Protein AF-A0A5P2AU16-F1 (afdb_monomer_lite)

Radius of gyration: 22.77 Å; chains: 1; bounding box: 50×37×66 Å

pLDDT: mean 91.31, std 8.25, range [40.41, 97.44]

Organism: Streptomyces venezuelae (NCBI:txid54571)

Foldseek 3Di:
DDDQQFWWQFVVVVRDIFGFHDADVPPPRQFTWTAHPVGDDIDTDHNVCPRIDGDDFDFPDKAFDPPWDWDADPVQQKIWTKMWTAGPVRDIDIDIDIGHPVRVVVVVVVVVVVVVVVCVVPVVPD

Sequence (126 aa):
MPRLGDLAADTAHSGRVGVVVTLPGEDSATTYHLRLPDGGPTWSAPADGSTLLPVPAQITHTTLLPSGGAVYDPRTHQGSVPVVFHFTDGSISEGALVLTSMELERLYAQIGRLLVSHEKATGDLE

Secondary structur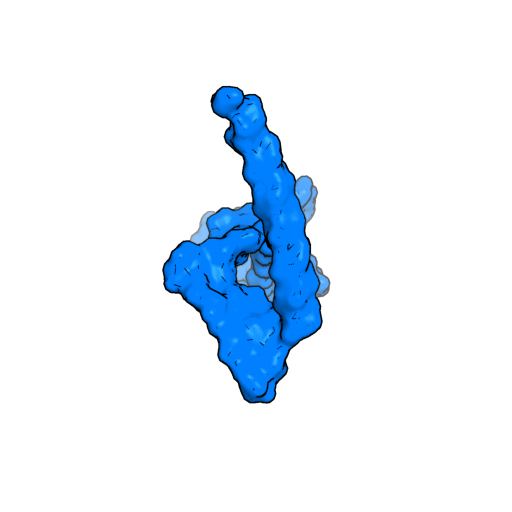e (DSSP, 8-state):
---TT-EEEEGGGTTEEEEEEE-TTSTT--SEEEE-TTS---EEE-TT-TTEEEPPPPEEEEEE-TTPPPEEETTTTEEEEEEEEEETTS-EEEEEEEEEHHHHHHHHHHHHHHHHHHHHHHHTT-

Structure (mmCIF, N/CA/C/O backbone):
data_AF-A0A5P2AU16-F1
#
_entry.id   AF-A0A5P2AU16-F1
#
loop_
_atom_site.group_PDB
_atom_site.id
_atom_site.type_symbol
_atom_site.label_atom_id
_atom_site.label_alt_id
_atom_site.label_comp_id
_atom_site.label_asym_id
_atom_site.label_entity_id
_atom_site.label_seq_id
_atom_site.pdbx_PDB_ins_code
_atom_site.Cartn_x
_atom_site.Cartn_y
_atom_site.Cartn_z
_atom_site.occupancy
_atom_site.B_iso_or_equiv
_atom_site.auth_seq_id
_atom_site.auth_comp_id
_atom_site.auth_asym_id
_atom_site.auth_atom_id
_atom_site.pdbx_PDB_model_num
ATOM 1 N N . MET A 1 1 ? 2.977 0.707 -20.101 1.00 78.12 1 MET A N 1
ATOM 2 C CA . MET A 1 1 ? 4.351 0.653 -20.638 1.00 78.12 1 MET A CA 1
ATOM 3 C C . MET A 1 1 ? 5.281 1.150 -19.544 1.00 78.12 1 MET A C 1
ATOM 5 O O . MET A 1 1 ? 4.970 2.210 -19.001 1.00 78.12 1 MET A O 1
ATOM 9 N N . PRO A 1 2 ? 6.319 0.382 -19.169 1.00 86.44 2 PRO A N 1
ATOM 10 C 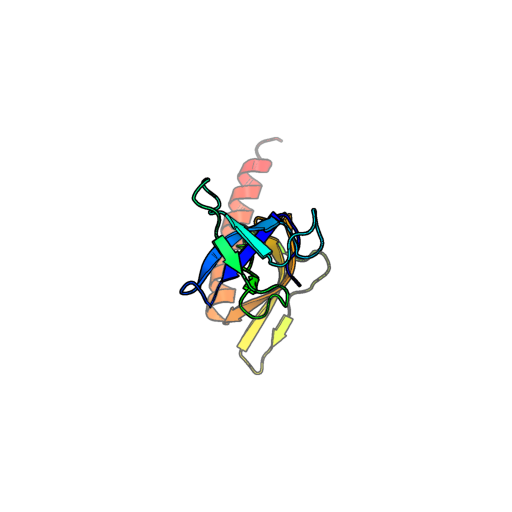CA . PRO A 1 2 ? 7.301 0.786 -18.161 1.00 86.44 2 PRO A CA 1
ATOM 11 C C . PRO A 1 2 ? 8.003 2.094 -18.539 1.00 86.44 2 PRO A C 1
ATOM 13 O O . PRO A 1 2 ? 8.220 2.360 -19.726 1.00 86.44 2 PRO A O 1
ATOM 16 N N . ARG A 1 3 ? 8.339 2.902 -17.536 1.00 91.12 3 ARG A N 1
ATOM 17 C CA . ARG A 1 3 ? 9.031 4.190 -17.655 1.00 91.12 3 ARG A CA 1
ATOM 18 C C . ARG A 1 3 ? 10.472 4.069 -17.172 1.00 91.12 3 ARG A C 1
ATOM 20 O O . ARG A 1 3 ? 10.830 3.129 -16.469 1.00 91.12 3 ARG A O 1
ATOM 27 N N . LEU A 1 4 ? 11.302 5.037 -17.552 1.00 91.56 4 LEU A N 1
ATOM 28 C CA . LEU A 1 4 ? 12.671 5.131 -17.059 1.00 91.56 4 LEU A CA 1
ATOM 29 C C . LEU A 1 4 ? 12.661 5.271 -15.528 1.00 91.56 4 LEU A C 1
ATOM 31 O O . LEU A 1 4 ? 11.950 6.118 -14.992 1.00 91.56 4 LEU A O 1
ATOM 35 N N . GLY A 1 5 ? 13.443 4.441 -14.840 1.00 88.94 5 GLY A N 1
ATOM 36 C CA . GLY A 1 5 ? 13.498 4.369 -13.379 1.00 88.94 5 GLY A CA 1
ATOM 37 C C . GLY A 1 5 ? 12.500 3.399 -12.737 1.00 88.94 5 GLY A C 1
ATOM 38 O O . GLY A 1 5 ? 12.663 3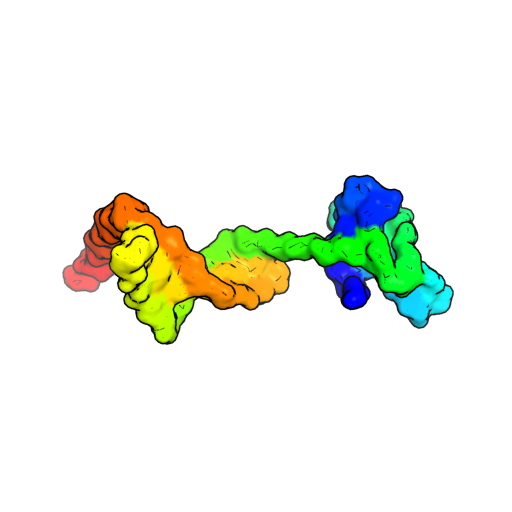.087 -11.559 1.00 88.94 5 GLY A O 1
ATOM 39 N N . ASP A 1 6 ? 11.519 2.874 -13.480 1.00 90.06 6 ASP A N 1
ATOM 40 C CA . ASP A 1 6 ? 10.565 1.904 -12.935 1.00 90.06 6 ASP A CA 1
ATOM 41 C C . ASP A 1 6 ? 11.258 0.578 -12.597 1.00 90.06 6 ASP A C 1
ATOM 43 O O . ASP A 1 6 ? 12.132 0.105 -13.330 1.00 90.06 6 ASP A O 1
ATOM 47 N N . LEU A 1 7 ? 10.807 -0.071 -11.522 1.00 91.69 7 LEU A N 1
ATOM 48 C CA . LEU A 1 7 ? 11.104 -1.479 -11.276 1.00 91.69 7 LEU A CA 1
ATOM 49 C C . LEU A 1 7 ? 10.176 -2.359 -12.116 1.00 91.69 7 LEU A C 1
ATOM 51 O O . LEU A 1 7 ? 8.949 -2.266 -12.024 1.00 91.69 7 LEU A O 1
ATOM 55 N N . ALA A 1 8 ? 10.771 -3.263 -12.887 1.00 93.88 8 ALA A N 1
ATOM 56 C CA . ALA A 1 8 ? 10.052 -4.238 -13.688 1.00 93.88 8 ALA A CA 1
ATOM 57 C C . ALA A 1 8 ? 10.592 -5.652 -13.451 1.00 93.88 8 ALA A C 1
ATOM 59 O O . ALA A 1 8 ? 11.803 -5.872 -13.382 1.00 93.88 8 ALA A O 1
ATOM 60 N N . ALA A 1 9 ? 9.677 -6.611 -13.334 1.00 93.75 9 ALA A N 1
ATOM 61 C CA . ALA A 1 9 ? 9.977 -8.032 -13.357 1.00 93.75 9 ALA A CA 1
ATOM 62 C C . ALA A 1 9 ? 9.925 -8.522 -14.805 1.00 93.75 9 ALA A C 1
ATOM 64 O O . ALA A 1 9 ? 8.903 -8.381 -15.475 1.00 93.75 9 ALA A O 1
ATOM 65 N N . ASP A 1 10 ? 11.016 -9.105 -15.288 1.00 94.75 10 ASP A N 1
ATOM 66 C CA . ASP A 1 10 ? 11.112 -9.605 -16.653 1.00 94.75 10 ASP A CA 1
ATOM 67 C C . ASP A 1 10 ? 10.846 -11.112 -16.705 1.00 94.75 10 ASP A C 1
ATOM 69 O O . ASP A 1 10 ? 11.657 -11.941 -16.280 1.00 94.75 10 ASP A O 1
ATOM 73 N N . THR A 1 11 ? 9.686 -11.475 -17.243 1.00 95.00 11 THR A N 1
ATOM 74 C CA . THR A 1 11 ? 9.234 -12.867 -17.369 1.00 95.00 11 THR A CA 1
ATOM 75 C C . THR A 1 11 ? 10.092 -13.692 -18.327 1.00 95.00 11 THR A C 1
ATOM 77 O O . THR A 1 11 ? 10.223 -14.897 -18.116 1.00 95.00 11 THR A O 1
ATOM 80 N N . ALA A 1 12 ? 10.753 -13.069 -19.311 1.00 94.00 12 ALA A N 1
ATOM 81 C CA . ALA A 1 12 ? 11.705 -13.761 -20.184 1.00 94.00 12 ALA A CA 1
ATOM 82 C C . ALA A 1 12 ? 13.014 -14.120 -19.460 1.00 94.00 12 ALA A C 1
ATOM 84 O O . ALA A 1 12 ? 13.738 -15.012 -19.895 1.00 94.00 12 ALA A O 1
ATOM 85 N N . HIS A 1 13 ? 13.287 -13.471 -18.325 1.00 92.19 13 HIS A N 1
ATOM 86 C CA . HIS A 1 13 ? 14.449 -13.712 -17.474 1.00 92.19 13 HIS A CA 1
ATOM 87 C C . HIS A 1 13 ? 14.034 -14.288 -16.112 1.00 92.19 13 HIS A C 1
ATOM 89 O O . HIS A 1 13 ? 14.521 -13.857 -15.068 1.00 92.19 13 HIS A O 1
ATOM 95 N N . SER A 1 14 ? 13.120 -15.265 -16.109 1.00 90.69 14 SER A N 1
ATOM 96 C CA . SER A 1 14 ? 12.667 -15.984 -14.902 1.00 90.69 14 SER A CA 1
ATOM 97 C C . SER A 1 14 ? 12.081 -15.078 -13.808 1.00 90.69 14 SER A C 1
ATOM 99 O O . SER A 1 14 ? 12.219 -15.363 -12.620 1.00 90.69 14 SER A O 1
ATOM 101 N N . GLY A 1 15 ? 11.449 -13.967 -14.197 1.00 89.94 15 GLY A N 1
ATOM 102 C CA . GLY A 1 15 ? 10.880 -12.993 -13.263 1.00 89.94 15 GLY A CA 1
ATOM 103 C C . GLY A 1 15 ? 11.926 -12.115 -12.575 1.00 89.94 15 GLY A C 1
ATOM 104 O O . GLY A 1 15 ? 11.628 -11.494 -11.556 1.00 89.94 15 GLY A O 1
ATOM 105 N N . ARG A 1 16 ? 13.156 -12.060 -13.102 1.00 93.06 16 ARG A N 1
ATOM 106 C CA . ARG A 1 16 ? 14.222 -11.206 -12.571 1.00 93.06 16 ARG A CA 1
ATOM 107 C C . ARG A 1 16 ? 13.774 -9.747 -12.548 1.00 93.06 16 ARG A C 1
ATOM 109 O O . ARG A 1 16 ? 13.297 -9.224 -13.552 1.00 93.06 16 ARG A O 1
ATOM 116 N N . VAL A 1 17 ? 13.981 -9.091 -11.409 1.00 93.00 17 VAL A N 1
ATOM 117 C CA . VAL A 1 17 ? 13.624 -7.684 -11.208 1.00 93.00 17 VAL A CA 1
ATOM 118 C C . VAL A 1 17 ? 14.804 -6.778 -11.536 1.00 93.00 17 VAL A C 1
ATOM 120 O O . VAL A 1 17 ? 15.920 -7.006 -11.064 1.00 93.00 17 VAL A O 1
ATOM 123 N N . GLY A 1 18 ? 14.547 -5.735 -12.320 1.00 93.50 18 GLY A N 1
ATOM 124 C CA . GLY A 1 18 ? 15.503 -4.674 -12.613 1.00 93.50 18 GLY A CA 1
ATOM 125 C C . GLY A 1 18 ? 14.848 -3.307 -12.709 1.00 93.50 18 GLY A C 1
ATOM 126 O O . GLY A 1 18 ? 13.644 -3.192 -12.916 1.00 93.50 18 GLY A O 1
ATOM 127 N N . VAL A 1 19 ? 15.670 -2.275 -12.573 1.00 93.94 19 VAL A N 1
ATOM 128 C CA . VAL A 1 19 ? 15.318 -0.888 -12.868 1.00 93.94 19 VAL A CA 1
ATOM 129 C C . VAL A 1 19 ? 15.449 -0.674 -14.370 1.00 93.94 19 VAL A C 1
ATOM 131 O O . VAL A 1 19 ? 16.481 -1.023 -14.949 1.00 93.94 19 VAL A O 1
ATOM 134 N N . VAL A 1 20 ? 14.436 -0.090 -15.001 1.00 93.81 20 VAL A N 1
ATOM 135 C CA . VAL A 1 20 ? 14.491 0.329 -16.405 1.00 93.81 20 VAL A CA 1
ATOM 136 C C . VAL A 1 20 ? 15.448 1.514 -16.530 1.00 93.81 20 VAL A C 1
ATOM 138 O O . VAL A 1 20 ? 15.221 2.567 -15.942 1.00 93.81 20 VAL A O 1
ATOM 141 N N . VAL A 1 21 ? 16.523 1.348 -17.295 1.00 94.50 21 VAL A N 1
ATOM 142 C CA . VAL A 1 21 ? 17.586 2.355 -17.477 1.00 94.50 21 VAL A CA 1
ATOM 143 C C . VAL A 1 21 ? 17.679 2.895 -18.905 1.00 94.50 21 VAL A C 1
ATOM 145 O O . VAL A 1 21 ? 18.417 3.847 -19.141 1.00 94.50 21 VAL A O 1
ATOM 148 N N . THR A 1 22 ? 16.949 2.310 -19.858 1.00 95.00 22 THR A N 1
ATOM 149 C CA . THR A 1 22 ? 16.824 2.828 -21.232 1.00 95.00 22 THR A CA 1
ATOM 150 C C . THR A 1 22 ? 15.491 2.385 -21.824 1.00 95.00 22 THR A C 1
ATOM 152 O O . THR A 1 22 ? 15.100 1.223 -21.650 1.00 95.00 22 THR A O 1
ATOM 155 N N . LEU A 1 23 ? 14.808 3.294 -22.521 1.00 94.69 23 LEU A N 1
ATOM 156 C CA . LEU A 1 23 ? 13.559 3.022 -23.232 1.00 94.69 23 LEU A CA 1
ATOM 157 C C . LEU A 1 23 ? 13.811 2.759 -24.729 1.00 94.69 23 LEU A C 1
ATOM 159 O O . LEU A 1 23 ? 14.710 3.359 -25.316 1.00 94.69 23 LEU A O 1
ATOM 163 N N . PRO A 1 24 ? 12.993 1.927 -25.397 1.00 92.62 24 PRO A N 1
ATOM 164 C CA . PRO A 1 24 ? 12.995 1.858 -26.853 1.00 92.62 24 PRO A CA 1
ATOM 165 C C . PRO A 1 24 ? 12.687 3.229 -27.469 1.00 92.62 24 PRO A C 1
ATOM 167 O O . PRO A 1 24 ? 11.741 3.901 -27.060 1.00 92.62 24 PRO A O 1
ATOM 170 N N . GLY A 1 25 ? 13.463 3.629 -28.473 1.00 87.88 25 GLY A N 1
ATOM 171 C CA . GLY A 1 25 ? 13.375 4.938 -29.125 1.00 87.88 25 GLY A CA 1
ATOM 172 C C . GLY A 1 25 ? 14.255 6.023 -28.495 1.00 87.88 25 GLY A C 1
ATOM 173 O O . GLY A 1 25 ? 14.454 7.061 -29.123 1.00 87.88 25 GLY A O 1
ATOM 174 N N . GLU A 1 26 ? 14.827 5.785 -27.313 1.00 85.50 26 GLU A N 1
ATOM 175 C CA . GLU A 1 26 ? 15.812 6.666 -26.675 1.00 85.50 26 GLU A CA 1
ATOM 176 C C . GLU A 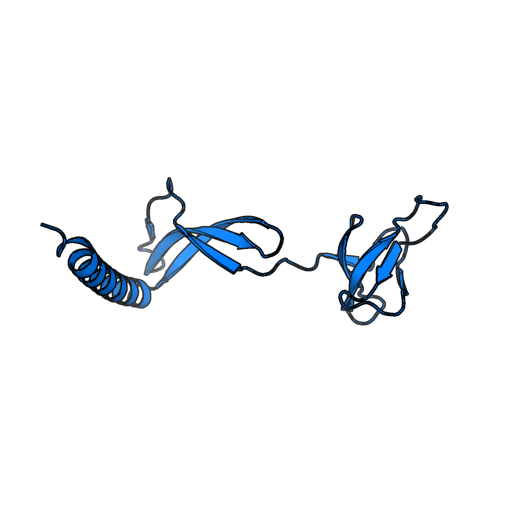1 26 ? 17.220 6.317 -27.171 1.00 85.50 26 GLU A C 1
ATOM 178 O O . GLU A 1 26 ? 17.571 5.144 -27.233 1.00 85.50 26 GLU A O 1
ATOM 183 N N . ASP A 1 27 ? 18.017 7.304 -27.592 1.00 82.25 27 ASP A N 1
ATOM 184 C CA . ASP A 1 27 ? 19.381 7.102 -28.118 1.00 82.25 27 ASP A CA 1
ATOM 185 C C . ASP A 1 27 ? 19.508 6.016 -29.210 1.00 82.25 27 ASP A C 1
ATOM 187 O O . ASP A 1 27 ? 20.530 5.346 -29.348 1.00 82.25 27 ASP A O 1
ATOM 191 N N . SER A 1 28 ? 18.470 5.848 -30.038 1.00 84.31 28 SER A N 1
ATOM 192 C CA . SER A 1 28 ? 18.362 4.774 -31.048 1.00 84.31 28 SER A CA 1
ATOM 193 C C . SER A 1 28 ? 18.280 3.348 -30.478 1.00 84.31 28 SER A C 1
ATOM 195 O O . SER A 1 28 ? 18.418 2.378 -31.229 1.00 84.31 28 SER A O 1
ATOM 197 N N . ALA A 1 29 ? 18.027 3.190 -29.177 1.00 86.38 29 ALA A N 1
ATOM 198 C CA . ALA A 1 29 ? 17.766 1.897 -28.564 1.00 86.38 29 ALA A CA 1
ATOM 199 C C . ALA A 1 29 ? 16.513 1.262 -29.178 1.00 86.38 29 ALA A C 1
ATOM 201 O O . ALA A 1 29 ? 15.477 1.901 -29.362 1.00 86.38 29 ALA A O 1
ATOM 202 N N . THR A 1 30 ? 16.600 -0.026 -29.490 1.00 92.12 30 THR A N 1
ATOM 203 C CA . THR A 1 30 ? 15.498 -0.797 -30.090 1.00 92.12 30 THR A CA 1
ATOM 204 C C . THR A 1 30 ? 14.807 -1.708 -29.078 1.00 92.12 30 THR A C 1
ATOM 206 O O . THR A 1 30 ? 13.891 -2.440 -29.439 1.00 92.12 30 THR A O 1
ATOM 209 N N . THR A 1 31 ? 15.236 -1.670 -27.816 1.00 93.81 31 THR A N 1
ATOM 210 C CA . THR A 1 31 ? 14.790 -2.537 -26.721 1.00 93.81 31 THR A CA 1
ATOM 211 C C . THR A 1 31 ? 14.812 -1.782 -25.398 1.00 93.81 31 THR A C 1
ATOM 213 O O . THR A 1 31 ? 15.516 -0.782 -25.258 1.00 93.81 31 THR A O 1
ATOM 216 N N . TYR A 1 32 ? 14.069 -2.278 -24.410 1.00 95.19 32 TYR A N 1
ATOM 217 C CA . TYR A 1 32 ? 14.235 -1.831 -23.031 1.00 95.19 32 TYR A CA 1
ATOM 218 C C . TYR A 1 32 ? 15.553 -2.366 -22.487 1.00 95.19 32 TYR A C 1
ATOM 220 O O . TYR A 1 32 ? 15.886 -3.525 -22.736 1.00 95.19 32 TYR A O 1
ATOM 228 N N . HIS A 1 33 ? 16.260 -1.567 -21.695 1.00 95.06 33 HIS A N 1
ATOM 229 C CA . HIS A 1 33 ? 17.407 -2.040 -20.924 1.00 95.06 33 HIS A CA 1
ATOM 230 C C . HIS A 1 33 ? 17.107 -1.962 -19.432 1.00 95.06 33 HIS A C 1
ATOM 232 O O . HIS A 1 33 ? 16.624 -0.942 -18.940 1.00 95.06 33 HIS A O 1
ATOM 238 N N . LEU A 1 34 ? 17.410 -3.042 -18.717 1.00 95.25 34 LEU A N 1
ATOM 239 C CA . LEU A 1 34 ? 17.199 -3.176 -17.283 1.00 95.25 34 LEU A CA 1
ATOM 240 C C . LEU A 1 34 ? 18.521 -3.436 -16.572 1.00 95.25 34 LEU A C 1
ATOM 242 O O . LEU A 1 34 ? 19.405 -4.109 -17.102 1.00 95.25 34 LEU A O 1
ATOM 246 N N . ARG A 1 35 ? 18.643 -2.935 -15.345 1.00 95.81 35 ARG A N 1
ATOM 247 C CA . ARG A 1 35 ? 19.797 -3.161 -14.470 1.00 95.81 35 ARG A CA 1
ATOM 248 C C . ARG A 1 35 ? 19.334 -3.608 -13.092 1.00 95.81 35 ARG A C 1
ATOM 250 O O . ARG A 1 35 ? 18.277 -3.191 -12.632 1.00 95.81 35 ARG A O 1
ATOM 257 N N . LEU A 1 36 ? 20.128 -4.435 -12.414 1.00 91.88 36 LEU A N 1
ATOM 258 C CA . LEU A 1 36 ? 19.841 -4.766 -11.019 1.00 91.88 36 LEU A CA 1
ATOM 259 C C . LEU A 1 36 ? 19.855 -3.496 -10.138 1.00 91.88 36 LEU A C 1
ATOM 261 O O . LEU A 1 36 ? 20.687 -2.615 -10.384 1.00 91.88 36 LEU A O 1
ATOM 265 N N . PRO A 1 37 ? 18.980 -3.394 -9.118 1.00 84.50 37 PRO A N 1
ATOM 266 C CA . PRO A 1 37 ? 18.898 -2.209 -8.257 1.00 84.50 37 PRO A CA 1
ATOM 267 C C . PRO A 1 37 ? 20.186 -1.890 -7.480 1.00 84.50 37 PRO A C 1
ATOM 269 O O . PRO A 1 37 ? 20.447 -0.731 -7.178 1.00 84.50 37 PRO A O 1
ATOM 272 N N . ASP A 1 38 ? 20.998 -2.902 -7.175 1.00 85.19 38 ASP A N 1
ATOM 273 C CA . ASP A 1 38 ? 22.279 -2.798 -6.463 1.00 85.19 38 ASP A CA 1
ATOM 274 C C . ASP A 1 38 ? 23.469 -2.436 -7.372 1.00 85.19 38 ASP A C 1
ATOM 276 O O . ASP A 1 38 ? 24.592 -2.270 -6.897 1.00 85.19 38 ASP A O 1
ATOM 280 N N . GLY A 1 39 ? 23.226 -2.267 -8.675 1.00 76.62 39 GLY A N 1
ATOM 281 C CA . GLY A 1 39 ? 24.271 -2.112 -9.677 1.00 76.62 39 GLY A CA 1
ATOM 282 C C . GLY A 1 39 ? 24.784 -3.475 -10.141 1.00 76.62 39 GLY A C 1
ATOM 283 O O . GLY A 1 39 ? 25.330 -4.268 -9.386 1.00 76.62 39 GLY A O 1
ATOM 284 N N . GLY A 1 40 ? 24.622 -3.764 -11.430 1.00 84.31 40 GLY A N 1
ATOM 285 C CA . GLY A 1 40 ? 24.985 -5.059 -11.994 1.00 84.31 40 GLY A CA 1
ATOM 286 C C . GLY A 1 40 ? 24.940 -5.064 -13.519 1.00 84.31 40 GLY A C 1
ATOM 287 O O . GLY A 1 40 ? 24.768 -4.005 -14.135 1.00 84.31 40 GLY A O 1
ATOM 288 N N . PRO A 1 41 ? 25.092 -6.243 -14.152 1.00 87.94 41 PRO A N 1
ATOM 289 C CA . PRO A 1 41 ? 25.030 -6.351 -15.599 1.00 87.94 41 PRO A CA 1
ATOM 290 C C . PRO A 1 41 ? 23.656 -5.903 -16.098 1.00 87.94 41 PRO A C 1
ATOM 292 O O . PRO A 1 41 ? 22.620 -6.274 -15.542 1.00 87.94 41 PRO A O 1
ATOM 295 N N . THR A 1 42 ? 23.679 -5.098 -17.154 1.00 93.12 42 THR A N 1
ATOM 296 C CA . THR A 1 42 ? 22.468 -4.660 -17.850 1.00 93.12 42 THR A CA 1
ATOM 297 C C . THR A 1 42 ? 21.986 -5.802 -18.750 1.00 93.12 42 THR A C 1
ATOM 299 O O . THR A 1 42 ? 22.810 -6.467 -19.379 1.00 93.12 42 THR A O 1
ATOM 302 N N . TRP A 1 43 ? 20.677 -6.035 -18.829 1.00 95.31 43 TRP A N 1
ATOM 303 C CA . TRP A 1 43 ? 20.067 -6.947 -19.805 1.00 95.31 43 TRP A CA 1
ATOM 304 C C . TRP A 1 43 ? 18.977 -6.233 -20.600 1.00 95.31 43 TRP A C 1
ATOM 306 O O . TRP A 1 43 ? 18.606 -5.108 -20.269 1.00 95.31 43 TRP A O 1
ATOM 316 N N . SER A 1 44 ? 18.507 -6.871 -21.670 1.00 95.31 44 SER A N 1
ATOM 317 C CA . SER A 1 44 ? 17.537 -6.270 -22.589 1.00 95.31 44 SER A CA 1
ATOM 318 C C . SER A 1 44 ? 16.210 -7.020 -22.558 1.00 95.31 44 SER A C 1
ATOM 320 O O . SER A 1 44 ? 16.204 -8.245 -22.434 1.00 95.31 44 SER A O 1
ATOM 322 N N . ALA A 1 45 ? 15.112 -6.287 -22.722 1.00 95.44 45 ALA A N 1
ATOM 323 C CA . ALA A 1 45 ? 13.763 -6.821 -22.886 1.00 95.44 45 ALA A CA 1
ATOM 324 C C . ALA A 1 45 ? 13.111 -6.267 -24.172 1.00 95.44 45 ALA A C 1
ATOM 326 O O . ALA A 1 45 ? 13.483 -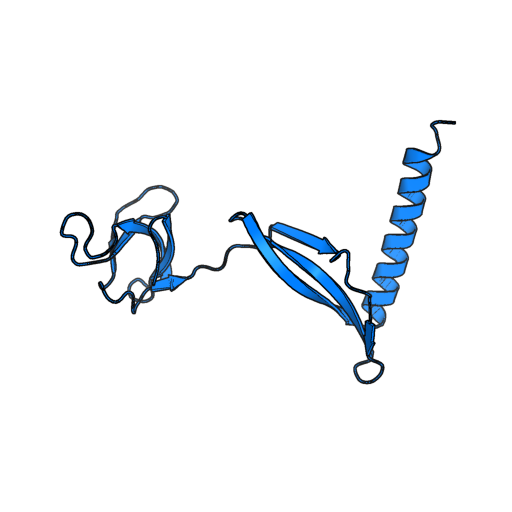5.177 -24.625 1.00 95.44 45 ALA A O 1
ATOM 327 N N . PRO A 1 46 ? 12.159 -6.994 -24.789 1.00 94.69 46 PRO A N 1
ATOM 328 C CA . PRO A 1 46 ? 11.531 -6.595 -26.049 1.00 94.69 46 PRO A CA 1
ATOM 329 C C . PRO A 1 46 ? 10.936 -5.184 -26.017 1.00 94.69 46 PRO A C 1
ATOM 331 O O . PRO A 1 46 ? 10.379 -4.765 -25.007 1.00 94.69 46 PRO A O 1
ATOM 334 N N . ALA A 1 47 ? 11.015 -4.462 -27.139 1.00 93.25 47 ALA A N 1
ATOM 335 C CA . ALA A 1 47 ? 10.552 -3.074 -27.251 1.00 93.25 47 ALA A CA 1
ATOM 336 C C . ALA A 1 47 ? 9.054 -2.863 -27.003 1.00 93.25 47 ALA A C 1
ATOM 338 O O . ALA A 1 47 ? 8.635 -1.765 -26.652 1.00 93.25 47 ALA A O 1
ATOM 339 N N . ASP A 1 48 ? 8.244 -3.901 -27.184 1.00 90.88 48 ASP A N 1
ATOM 340 C CA . ASP A 1 48 ? 6.815 -3.860 -26.878 1.00 90.88 48 ASP A CA 1
ATOM 341 C C . ASP A 1 48 ? 6.521 -3.998 -25.372 1.00 90.88 48 ASP A C 1
ATOM 343 O O . ASP A 1 48 ? 5.367 -3.882 -24.957 1.00 90.88 48 ASP A O 1
ATOM 347 N N . GLY A 1 49 ? 7.549 -4.236 -24.546 1.00 90.25 49 GLY A N 1
ATOM 348 C CA . GLY A 1 49 ? 7.431 -4.412 -23.101 1.00 90.25 49 GLY A CA 1
ATOM 349 C C . GLY A 1 49 ? 6.629 -5.651 -22.700 1.00 90.25 49 GLY A C 1
ATOM 350 O O . GLY A 1 49 ? 6.247 -5.762 -21.538 1.00 90.25 49 GLY A O 1
ATOM 351 N N . SER A 1 50 ? 6.363 -6.575 -23.629 1.00 93.81 50 SER A N 1
ATOM 352 C CA . SER A 1 50 ? 5.463 -7.722 -23.428 1.00 93.81 50 SER A CA 1
ATOM 353 C C . SER A 1 50 ? 5.900 -8.671 -22.313 1.00 93.81 50 SER A C 1
ATOM 355 O O . SER A 1 50 ? 5.067 -9.367 -21.733 1.00 93.81 50 SER A O 1
ATOM 357 N N . THR A 1 51 ? 7.191 -8.685 -21.984 1.00 94.38 51 THR A N 1
ATOM 358 C CA . THR A 1 51 ? 7.754 -9.535 -20.931 1.00 94.38 51 THR A CA 1
ATOM 359 C C . THR A 1 51 ? 7.882 -8.817 -19.589 1.00 94.38 51 THR A C 1
ATOM 361 O O . THR A 1 51 ? 8.157 -9.477 -18.584 1.00 94.38 51 THR A O 1
ATOM 364 N N . LEU A 1 52 ? 7.672 -7.496 -19.551 1.00 94.56 52 LEU A N 1
ATOM 365 C CA . LEU A 1 52 ? 7.887 -6.654 -18.380 1.00 94.56 52 LEU A CA 1
ATOM 366 C C . LEU A 1 52 ? 6.596 -6.468 -17.584 1.00 94.56 52 LEU A C 1
ATOM 368 O O . LEU A 1 52 ? 5.623 -5.882 -18.058 1.00 94.56 52 LEU A O 1
ATOM 372 N N . LEU A 1 53 ? 6.621 -6.919 -16.335 1.00 93.31 53 LEU A N 1
ATOM 373 C CA . LEU A 1 53 ? 5.544 -6.729 -15.374 1.00 93.31 53 LEU A CA 1
ATOM 374 C C . LEU A 1 53 ? 5.933 -5.655 -14.353 1.00 93.31 53 LEU A C 1
ATOM 376 O O . LEU A 1 53 ? 7.083 -5.637 -13.909 1.00 93.31 53 LEU A O 1
ATOM 380 N N . PRO A 1 54 ? 5.005 -4.771 -13.949 1.00 89.75 54 PRO A N 1
ATOM 381 C CA . PRO A 1 54 ? 5.280 -3.803 -12.896 1.00 89.75 54 PRO A CA 1
ATOM 382 C C . PRO A 1 54 ? 5.576 -4.533 -11.585 1.00 89.75 54 PRO A C 1
ATOM 384 O O . PRO A 1 54 ? 4.879 -5.483 -11.224 1.00 89.75 54 PRO A O 1
ATOM 387 N N . VAL A 1 55 ? 6.595 -4.074 -10.860 1.00 88.62 55 VAL A N 1
ATOM 388 C CA . VAL A 1 55 ? 6.833 -4.523 -9.486 1.00 88.62 55 VAL A CA 1
ATOM 389 C C . VAL A 1 55 ? 6.001 -3.643 -8.557 1.00 88.62 55 VAL A C 1
ATOM 391 O O . VAL A 1 55 ? 6.238 -2.435 -8.521 1.00 88.62 55 VAL A O 1
ATOM 394 N N . PRO A 1 56 ? 5.026 -4.196 -7.813 1.00 81.81 56 PRO A N 1
ATOM 395 C CA . PRO A 1 56 ? 4.247 -3.404 -6.875 1.00 81.81 56 PRO A CA 1
ATOM 396 C C . PRO A 1 56 ? 5.164 -2.816 -5.804 1.00 81.81 56 PRO A C 1
ATOM 398 O O . PRO A 1 56 ? 5.955 -3.543 -5.194 1.00 81.81 56 PRO A O 1
ATOM 401 N N . ALA A 1 57 ? 5.045 -1.513 -5.559 1.00 86.06 57 ALA A N 1
ATOM 402 C CA . ALA A 1 57 ? 5.701 -0.890 -4.422 1.00 86.06 57 ALA A CA 1
ATOM 403 C C . ALA A 1 57 ? 5.220 -1.550 -3.118 1.00 86.06 57 ALA A C 1
ATOM 405 O O . ALA A 1 57 ? 4.086 -2.028 -3.019 1.00 86.06 57 ALA A O 1
ATOM 406 N N . GLN A 1 58 ? 6.089 -1.602 -2.110 1.00 89.00 58 GLN A N 1
ATOM 407 C CA . GLN A 1 58 ? 5.728 -2.193 -0.824 1.00 89.00 58 GLN A CA 1
ATOM 408 C C . GLN A 1 58 ? 5.000 -1.170 0.042 1.00 89.00 58 GLN A C 1
ATOM 410 O O . GLN A 1 58 ? 5.354 0.009 0.049 1.00 89.00 58 GLN A O 1
ATOM 415 N N . ILE A 1 59 ? 4.002 -1.625 0.800 1.00 94.00 59 ILE A N 1
ATOM 416 C CA . ILE A 1 59 ? 3.345 -0.791 1.810 1.00 94.00 59 ILE A CA 1
ATOM 417 C C . ILE A 1 59 ? 4.346 -0.543 2.942 1.00 94.00 59 ILE A C 1
ATOM 419 O O . ILE A 1 59 ? 4.887 -1.483 3.519 1.00 94.00 59 ILE A O 1
ATOM 423 N N . THR A 1 60 ? 4.573 0.725 3.267 1.00 95.94 60 THR A N 1
ATOM 424 C CA . THR A 1 60 ? 5.412 1.159 4.392 1.00 95.94 60 THR A CA 1
ATOM 425 C C . THR A 1 60 ? 4.601 1.271 5.674 1.00 95.94 60 THR A C 1
ATOM 427 O O . THR A 1 60 ? 5.011 0.779 6.720 1.00 95.94 60 THR A O 1
ATOM 430 N N . HIS A 1 61 ? 3.439 1.919 5.596 1.00 95.56 61 HIS A N 1
ATOM 431 C CA . HIS A 1 61 ? 2.535 2.116 6.717 1.00 95.56 61 HIS A CA 1
ATOM 432 C C . HIS A 1 61 ? 1.119 2.420 6.225 1.00 95.56 61 HIS A C 1
ATOM 434 O O . HIS A 1 61 ? 0.870 2.628 5.036 1.00 95.56 61 HIS A O 1
ATOM 440 N N . THR A 1 62 ? 0.174 2.396 7.159 1.00 96.56 62 THR A N 1
ATOM 441 C CA . THR A 1 62 ? -1.248 2.630 6.903 1.00 96.56 62 THR A CA 1
ATOM 442 C C . THR A 1 62 ? -1.768 3.669 7.885 1.00 96.56 62 THR A C 1
ATOM 444 O O . THR A 1 62 ? -1.455 3.606 9.074 1.00 96.56 62 THR A O 1
ATOM 447 N N . THR A 1 63 ? -2.569 4.613 7.402 1.00 95.81 63 THR A N 1
ATOM 448 C CA . THR A 1 63 ? -3.232 5.633 8.227 1.00 95.81 63 THR A CA 1
ATOM 449 C C . THR A 1 63 ? -4.743 5.566 8.048 1.00 95.81 63 THR A C 1
ATOM 451 O O . THR A 1 63 ? -5.226 5.063 7.037 1.00 95.81 63 THR A O 1
ATOM 454 N N . LEU A 1 64 ? -5.511 6.083 9.008 1.00 94.44 64 LEU A N 1
ATOM 455 C CA . LEU A 1 64 ? -6.964 6.211 8.851 1.00 94.44 64 LEU A CA 1
ATOM 456 C C . LEU A 1 64 ? -7.294 7.249 7.774 1.00 94.44 64 LEU A C 1
ATOM 458 O O . LEU A 1 64 ? -6.625 8.280 7.686 1.00 94.44 64 LEU A O 1
ATOM 462 N N . LEU A 1 65 ? -8.327 6.988 6.970 1.00 93.62 65 LEU A N 1
ATOM 463 C CA . LEU A 1 65 ? -8.832 7.967 6.010 1.00 93.62 65 LEU A CA 1
ATOM 464 C C . LEU A 1 65 ? -9.663 9.029 6.765 1.00 93.62 65 LEU A C 1
ATOM 466 O O . LEU A 1 65 ? -10.683 8.671 7.355 1.00 93.62 65 LEU A O 1
ATOM 470 N N . PRO A 1 66 ? -9.288 10.325 6.748 1.00 82.00 66 PRO A N 1
ATOM 471 C CA . PRO A 1 66 ? -9.886 11.340 7.629 1.00 82.00 66 PRO A CA 1
ATOM 472 C C . PRO A 1 66 ? -11.395 11.562 7.455 1.00 82.00 66 PRO A C 1
ATOM 474 O O . PRO A 1 66 ? -12.075 11.966 8.393 1.00 82.00 66 PRO A O 1
ATOM 477 N N . SER A 1 67 ? -11.920 11.321 6.255 1.00 78.94 67 SER A N 1
ATOM 478 C CA . SER A 1 67 ? -13.327 11.524 5.891 1.00 78.94 67 SER A CA 1
ATOM 479 C C . SER A 1 67 ? -14.148 10.228 5.863 1.00 78.94 67 SER A C 1
ATOM 481 O O . SER A 1 67 ? -15.351 10.272 5.601 1.00 78.94 67 SER A O 1
ATOM 483 N N . GLY A 1 68 ? -13.525 9.074 6.121 1.00 77.12 68 GLY A N 1
ATOM 484 C CA . GLY A 1 68 ? -14.168 7.766 6.050 1.00 77.12 68 GLY A CA 1
ATOM 485 C C . GLY A 1 68 ? -14.678 7.291 7.409 1.00 77.12 68 GLY A C 1
ATOM 486 O O . GLY A 1 68 ? -13.894 7.035 8.318 1.00 77.12 68 GLY A O 1
ATOM 487 N N . GLY A 1 69 ? -15.994 7.129 7.547 1.00 88.94 69 GLY A N 1
ATOM 488 C CA . GLY A 1 69 ? -16.592 6.517 8.735 1.00 88.94 69 GLY A CA 1
ATOM 489 C C . GLY A 1 69 ? -16.410 4.996 8.758 1.00 88.94 69 GLY A C 1
ATOM 490 O O . GLY A 1 69 ? -16.454 4.345 7.714 1.00 88.94 69 GLY A O 1
ATOM 491 N N . ALA A 1 70 ? -16.247 4.423 9.953 1.00 92.69 70 ALA A N 1
ATOM 492 C CA . ALA A 1 70 ? -16.305 2.976 10.131 1.00 92.69 70 ALA A CA 1
ATOM 493 C C . ALA A 1 70 ? -17.733 2.462 9.887 1.00 92.69 70 ALA A C 1
ATOM 495 O O . ALA A 1 70 ? -18.707 3.075 10.327 1.00 92.69 70 ALA A O 1
ATOM 496 N N . VAL A 1 71 ? -17.856 1.322 9.212 1.00 94.88 71 VAL A N 1
ATOM 497 C CA . VAL A 1 71 ? -19.140 0.674 8.911 1.00 94.88 71 VAL A CA 1
ATOM 498 C C . VAL A 1 71 ? -19.114 -0.751 9.442 1.00 94.88 71 VAL A C 1
ATOM 500 O O . VAL A 1 71 ? -18.091 -1.422 9.358 1.00 94.88 71 VAL A O 1
ATOM 503 N N . TYR A 1 72 ? -20.237 -1.225 9.972 1.00 95.69 72 TYR A N 1
ATOM 504 C CA . TYR A 1 72 ? -20.415 -2.625 10.347 1.00 95.69 72 TYR A CA 1
ATOM 505 C C . TYR A 1 72 ? -21.444 -3.274 9.424 1.00 95.69 72 TYR A C 1
ATOM 507 O O . TYR A 1 72 ? -22.576 -2.796 9.332 1.00 95.69 72 TYR A O 1
ATOM 515 N N . ASP A 1 73 ? -21.055 -4.353 8.747 1.00 95.06 73 ASP A N 1
ATOM 516 C CA . ASP A 1 73 ? -21.966 -5.169 7.954 1.00 95.06 73 ASP A CA 1
ATOM 517 C C . ASP A 1 73 ? -22.479 -6.348 8.802 1.00 95.06 73 ASP A C 1
ATOM 519 O O . ASP A 1 73 ? -21.729 -7.288 9.092 1.00 95.06 73 ASP A O 1
ATOM 523 N N . PRO A 1 74 ? -23.766 -6.347 9.197 1.00 93.88 74 PRO A N 1
ATOM 524 C CA . PRO A 1 74 ? -24.337 -7.426 9.991 1.00 93.88 74 PRO A CA 1
ATOM 525 C C . PRO A 1 74 ? -24.494 -8.736 9.210 1.00 93.88 74 PRO A C 1
ATOM 527 O O . PRO A 1 74 ? -24.691 -9.771 9.837 1.00 93.88 74 PRO A O 1
ATOM 530 N N . ARG A 1 75 ? -24.430 -8.726 7.870 1.00 95.75 75 ARG A N 1
ATOM 531 C CA . ARG A 1 75 ? -24.570 -9.946 7.056 1.00 95.75 75 ARG A CA 1
ATOM 532 C C . ARG A 1 75 ? -23.302 -10.788 7.068 1.00 95.75 75 ARG A C 1
ATOM 534 O O . ARG A 1 75 ? -23.383 -12.012 7.041 1.00 95.75 75 ARG A O 1
ATOM 541 N N . THR A 1 76 ? -22.147 -10.132 7.090 1.00 94.38 76 THR A N 1
ATOM 542 C CA . THR A 1 76 ? -20.828 -10.779 7.123 1.00 94.38 76 THR A CA 1
ATOM 543 C C . THR A 1 76 ? -20.215 -10.778 8.521 1.00 94.38 76 THR A C 1
ATOM 545 O O . THR A 1 76 ? -19.192 -11.425 8.728 1.00 94.38 76 THR A O 1
ATOM 548 N N . HIS A 1 77 ? -20.847 -10.093 9.484 1.00 95.25 77 HIS A N 1
ATOM 549 C CA . HIS A 1 77 ? -20.337 -9.880 10.840 1.00 95.25 77 HIS A CA 1
ATOM 550 C C . HIS A 1 77 ? -18.942 -9.234 10.847 1.00 95.25 77 HIS A C 1
ATOM 552 O O . HIS A 1 77 ? -18.059 -9.610 11.623 1.00 95.25 77 HIS A O 1
ATOM 558 N N . GLN A 1 78 ? -18.736 -8.260 9.959 1.00 97.25 78 GLN A N 1
ATOM 559 C CA . GLN A 1 78 ? -17.453 -7.584 9.787 1.00 97.25 78 GLN A CA 1
ATOM 560 C C . GLN A 1 78 ? -17.586 -6.071 9.938 1.00 97.25 78 GLN A C 1
ATOM 562 O O . GLN A 1 78 ? -18.539 -5.455 9.464 1.00 97.25 78 GLN A O 1
ATOM 567 N N . GLY A 1 79 ? -16.597 -5.473 10.597 1.00 96.31 79 GLY A N 1
ATOM 568 C CA . GLY A 1 79 ? -16.359 -4.037 10.581 1.00 96.31 79 GLY A CA 1
ATOM 569 C C . GLY A 1 79 ? -15.401 -3.667 9.452 1.00 96.31 79 GLY A C 1
ATOM 570 O O . GLY A 1 79 ? -14.491 -4.424 9.132 1.00 96.31 79 GLY A O 1
ATOM 571 N N . SER A 1 80 ? -15.583 -2.493 8.864 1.00 95.75 80 SER A N 1
ATOM 572 C CA . SER A 1 80 ? -14.701 -1.926 7.850 1.00 95.75 80 SER A CA 1
ATOM 573 C C . SER A 1 80 ? -14.342 -0.503 8.243 1.00 95.75 80 SER A C 1
ATOM 575 O O . SER A 1 80 ? -15.232 0.321 8.463 1.00 95.75 80 SER A O 1
ATOM 577 N N . VAL A 1 81 ? -13.046 -0.209 8.309 1.00 95.44 81 VAL A N 1
ATOM 578 C CA . VAL A 1 81 ? -12.522 1.135 8.570 1.00 95.44 81 VAL A CA 1
ATOM 579 C C . VAL A 1 81 ? -11.760 1.610 7.333 1.00 95.44 81 VAL A C 1
ATOM 581 O O . VAL A 1 81 ? -10.811 0.936 6.930 1.00 95.44 81 VAL A O 1
ATOM 584 N N . PRO A 1 82 ? -12.144 2.737 6.713 1.00 96.81 82 PRO A N 1
ATOM 585 C CA . PRO A 1 82 ? -11.407 3.290 5.582 1.00 96.81 82 PRO A CA 1
ATOM 586 C C . PRO A 1 82 ? -9.977 3.700 5.967 1.00 96.81 82 PRO A C 1
ATOM 588 O O . PRO A 1 82 ? -9.754 4.348 6.994 1.00 96.81 82 PRO A O 1
ATOM 591 N N . VAL A 1 83 ? -9.004 3.329 5.136 1.00 96.81 83 VAL A N 1
ATOM 592 C CA . VAL A 1 83 ? -7.573 3.567 5.366 1.00 96.81 83 VAL A CA 1
ATOM 593 C C . VAL A 1 83 ? -6.863 4.064 4.109 1.00 96.81 83 VAL A C 1
ATOM 595 O O . VAL A 1 83 ? -7.344 3.883 2.993 1.00 96.81 83 VAL A O 1
ATOM 598 N N . VAL A 1 84 ? -5.688 4.658 4.305 1.00 97.31 84 VAL A N 1
ATOM 599 C CA . VAL A 1 84 ? -4.736 5.039 3.258 1.00 97.31 84 VAL A CA 1
ATOM 600 C C . VAL A 1 84 ? -3.465 4.215 3.432 1.00 97.31 84 VAL A C 1
ATOM 602 O O . VAL A 1 84 ? -2.845 4.243 4.497 1.00 97.31 84 VAL A O 1
ATOM 605 N N . PHE A 1 85 ? -3.076 3.493 2.386 1.00 96.31 85 PHE A N 1
ATOM 606 C CA . PHE A 1 85 ? -1.803 2.789 2.287 1.00 96.31 85 PHE A CA 1
ATOM 607 C C . PHE A 1 85 ? -0.747 3.719 1.705 1.00 96.31 85 PHE A C 1
ATOM 609 O O . PHE A 1 85 ? -0.976 4.325 0.659 1.00 96.31 85 PHE A O 1
ATOM 616 N N . HIS A 1 86 ? 0.408 3.798 2.359 1.00 95.50 86 HIS A N 1
ATOM 617 C CA . HIS A 1 86 ? 1.556 4.578 1.901 1.00 95.50 86 HIS A CA 1
ATOM 618 C C . HIS A 1 86 ? 2.638 3.636 1.405 1.00 95.50 86 HIS A C 1
ATOM 620 O O . HIS A 1 86 ? 3.046 2.728 2.134 1.00 95.50 86 HIS A O 1
ATOM 626 N N . PHE A 1 87 ? 3.128 3.852 0.194 1.00 94.50 87 PHE A N 1
ATOM 627 C CA . PHE A 1 87 ? 4.071 2.952 -0.457 1.00 94.50 87 PHE A CA 1
ATOM 628 C C . PHE A 1 87 ? 5.505 3.486 -0.428 1.00 94.50 87 PHE A C 1
ATOM 630 O O . PHE A 1 87 ? 5.749 4.673 -0.221 1.00 94.50 87 PHE A O 1
ATOM 637 N N . THR A 1 88 ? 6.478 2.598 -0.629 1.00 88.88 88 THR A N 1
ATOM 638 C CA . THR A 1 88 ? 7.912 2.939 -0.630 1.00 88.88 88 THR A CA 1
ATOM 639 C C . THR A 1 88 ? 8.308 3.945 -1.710 1.00 88.88 88 THR A C 1
ATOM 641 O O . THR A 1 88 ? 9.329 4.609 -1.573 1.00 88.88 88 THR A O 1
ATOM 644 N N . ASP A 1 89 ? 7.524 4.055 -2.780 1.00 84.38 89 ASP A N 1
ATOM 645 C CA . ASP A 1 89 ? 7.722 5.012 -3.874 1.00 84.38 89 ASP A CA 1
ATOM 646 C C . ASP A 1 89 ? 7.049 6.376 -3.618 1.00 84.38 89 ASP A C 1
ATOM 648 O O . ASP A 1 89 ? 7.075 7.255 -4.478 1.00 84.38 89 ASP A O 1
ATOM 652 N N . GLY A 1 90 ? 6.442 6.562 -2.440 1.00 88.56 90 GLY A N 1
ATOM 653 C CA . GLY A 1 90 ? 5.713 7.773 -2.065 1.00 88.56 90 GLY A CA 1
ATOM 654 C C . GLY A 1 90 ? 4.292 7.851 -2.627 1.00 88.56 90 GLY A C 1
ATOM 655 O O . GLY A 1 90 ? 3.587 8.818 -2.336 1.00 88.56 90 GLY A O 1
ATOM 656 N N . SER A 1 91 ? 3.848 6.858 -3.404 1.00 88.94 91 SER A N 1
ATOM 657 C CA . SER A 1 91 ? 2.452 6.770 -3.823 1.00 88.94 91 SER A CA 1
ATOM 658 C C . SER A 1 91 ? 1.542 6.411 -2.645 1.00 88.94 91 SER A C 1
ATOM 660 O O . SER A 1 91 ? 1.978 5.877 -1.618 1.00 88.94 91 SER A O 1
ATOM 662 N N . ILE A 1 92 ? 0.255 6.723 -2.800 1.00 94.75 92 ILE A N 1
ATOM 663 C CA . ILE A 1 92 ? -0.786 6.393 -1.829 1.00 94.75 92 ILE A CA 1
ATOM 664 C C . ILE A 1 92 ? -1.956 5.695 -2.517 1.00 94.75 92 ILE A C 1
ATOM 666 O O . ILE A 1 92 ? -2.244 5.957 -3.686 1.00 94.75 92 ILE A O 1
ATOM 670 N N . SER A 1 93 ? -2.648 4.829 -1.781 1.00 94.38 93 SER A N 1
ATOM 671 C CA . SER A 1 93 ? -3.882 4.184 -2.237 1.00 94.38 93 SER A CA 1
ATOM 672 C C . SER A 1 93 ? -4.907 4.119 -1.112 1.00 94.38 93 SER A C 1
ATOM 674 O O . SER A 1 93 ? -4.559 3.813 0.028 1.00 94.38 93 SER A O 1
ATOM 676 N N . GLU A 1 94 ? -6.170 4.385 -1.427 1.00 95.31 94 GLU A N 1
ATOM 677 C CA . GLU A 1 94 ? -7.280 4.225 -0.487 1.00 95.31 94 GLU A CA 1
ATOM 678 C C . GLU A 1 94 ? -7.766 2.771 -0.453 1.00 95.31 94 GLU A C 1
ATOM 680 O O . GLU A 1 94 ? -7.762 2.058 -1.459 1.00 95.31 94 GLU A O 1
ATOM 685 N N . GLY A 1 95 ? -8.223 2.328 0.713 1.00 95.00 95 GLY A N 1
ATOM 686 C CA . GLY A 1 95 ? -8.840 1.020 0.881 1.00 95.00 95 GLY A CA 1
ATOM 687 C C . GLY A 1 95 ? -9.552 0.887 2.218 1.00 95.00 95 GLY A C 1
ATOM 688 O O . GLY A 1 95 ? -9.939 1.878 2.838 1.00 95.00 95 GLY A O 1
ATOM 689 N N . ALA A 1 96 ? -9.735 -0.351 2.669 1.00 95.25 96 ALA A N 1
ATOM 690 C CA . ALA A 1 96 ? -10.420 -0.648 3.919 1.00 95.25 96 ALA A CA 1
ATOM 691 C C . ALA A 1 96 ? -9.668 -1.700 4.735 1.00 95.25 96 ALA A C 1
ATOM 693 O O . ALA A 1 96 ? -9.264 -2.739 4.212 1.00 95.25 96 ALA A O 1
ATOM 694 N N . LEU A 1 97 ? -9.541 -1.447 6.036 1.00 95.50 97 LEU A N 1
ATOM 695 C CA . LEU A 1 97 ? -9.218 -2.469 7.019 1.00 95.50 97 LEU A CA 1
ATOM 696 C C . LEU A 1 97 ? -10.513 -3.199 7.384 1.00 95.50 97 LEU A C 1
ATOM 698 O O . LEU A 1 97 ? -11.371 -2.639 8.070 1.00 95.50 97 LEU A O 1
ATOM 702 N N . VAL A 1 98 ? -10.651 -4.434 6.906 1.00 96.81 98 VAL A N 1
ATOM 703 C CA . VAL A 1 98 ? -11.788 -5.307 7.217 1.00 96.81 98 VAL A CA 1
ATOM 704 C C . VAL A 1 98 ? -11.437 -6.166 8.424 1.00 96.81 98 VAL A C 1
ATOM 706 O O . VAL A 1 98 ? -10.394 -6.814 8.448 1.00 96.81 98 VAL A O 1
ATOM 709 N N . LEU A 1 99 ? -12.308 -6.157 9.426 1.00 96.88 99 LEU A N 1
ATOM 710 C CA . LEU A 1 99 ? -12.118 -6.816 10.710 1.00 96.88 99 LEU A CA 1
ATOM 711 C C . LEU A 1 99 ? -13.304 -7.730 10.985 1.00 96.88 99 LEU A C 1
ATOM 713 O O . LEU A 1 99 ? -14.460 -7.318 10.885 1.00 96.88 99 LEU A O 1
ATOM 717 N N . THR A 1 100 ? -13.031 -8.958 11.404 1.00 97.38 100 THR A N 1
ATOM 718 C CA . THR A 1 100 ? -14.041 -9.811 12.042 1.00 97.38 100 THR A CA 1
ATOM 719 C C . THR A 1 100 ? -14.502 -9.203 13.372 1.00 97.38 100 THR A C 1
ATOM 721 O O . THR A 1 100 ? -13.800 -8.381 13.964 1.00 97.38 100 THR A O 1
ATOM 724 N N . SER A 1 101 ? -15.653 -9.634 13.904 1.00 94.62 101 SER A N 1
ATOM 725 C CA . SER A 1 101 ? -16.128 -9.174 15.223 1.00 94.62 101 SER A CA 1
ATOM 726 C C . SER A 1 101 ? -15.081 -9.357 16.331 1.00 94.62 101 SER A C 1
ATOM 728 O O . SER A 1 101 ? -14.863 -8.456 17.135 1.00 94.62 101 SER A O 1
ATOM 730 N N . MET A 1 102 ? -14.371 -10.490 16.334 1.00 96.31 102 MET A N 1
ATOM 731 C CA . MET A 1 102 ? -13.319 -10.763 17.317 1.00 96.31 102 MET A CA 1
ATOM 732 C C . MET A 1 102 ? -12.127 -9.805 17.174 1.00 96.31 102 MET A C 1
ATOM 734 O O . MET A 1 102 ? -11.551 -9.369 18.171 1.00 96.31 102 MET A O 1
ATOM 738 N N . GLU A 1 103 ? -11.725 -9.480 15.945 1.00 97.44 103 GLU A N 1
ATOM 739 C CA . GLU A 1 103 ? -10.647 -8.516 15.699 1.00 97.44 103 GLU A CA 1
ATOM 740 C C . GLU A 1 103 ? -11.064 -7.097 16.077 1.00 97.44 103 GLU A C 1
ATOM 742 O O . GLU A 1 103 ? -10.253 -6.367 16.643 1.00 97.44 103 GLU A O 1
ATOM 747 N N . LEU A 1 104 ? -12.328 -6.732 15.849 1.00 95.12 104 LEU A N 1
ATOM 748 C CA . LEU A 1 104 ? -12.884 -5.445 16.256 1.00 95.12 104 LEU A CA 1
ATOM 749 C C . LEU A 1 104 ? -12.806 -5.258 17.779 1.00 95.12 104 LEU A C 1
ATOM 751 O O . LEU A 1 104 ? -12.304 -4.239 18.251 1.00 95.12 104 LEU A O 1
ATOM 755 N N . GLU A 1 105 ? -13.235 -6.258 18.553 1.00 95.19 105 GLU A N 1
ATOM 756 C CA . GLU A 1 105 ? -13.161 -6.226 20.020 1.00 95.19 105 GLU A CA 1
ATOM 757 C C . GLU A 1 105 ? -11.713 -6.144 20.522 1.00 95.19 105 GLU A C 1
ATOM 759 O O . GLU A 1 105 ? -11.390 -5.351 21.414 1.00 95.19 105 GLU A O 1
ATOM 764 N N . ARG A 1 106 ? -10.807 -6.929 19.922 1.00 97.25 106 ARG A N 1
ATOM 765 C CA . ARG A 1 106 ? -9.375 -6.890 20.255 1.00 97.25 106 ARG A CA 1
ATOM 766 C C . ARG A 1 106 ? -8.764 -5.525 19.958 1.00 97.25 106 ARG A C 1
ATOM 768 O O . ARG A 1 106 ? -8.007 -5.016 20.787 1.00 97.25 106 ARG A O 1
ATOM 775 N N . LEU A 1 107 ? -9.095 -4.938 18.809 1.00 95.12 107 LEU A N 1
ATOM 776 C CA . LEU A 1 107 ? -8.598 -3.629 18.401 1.00 95.12 107 LEU A CA 1
ATOM 777 C C . LEU A 1 107 ? -9.130 -2.526 19.322 1.00 95.12 107 LEU A C 1
ATOM 779 O O . LEU A 1 107 ? -8.342 -1.706 19.787 1.00 95.12 107 LEU A O 1
ATOM 783 N N . TYR A 1 108 ? -10.419 -2.551 19.673 1.00 94.88 108 TYR A N 1
ATOM 784 C CA . TYR A 1 108 ? -11.010 -1.621 20.641 1.00 94.88 108 TYR A CA 1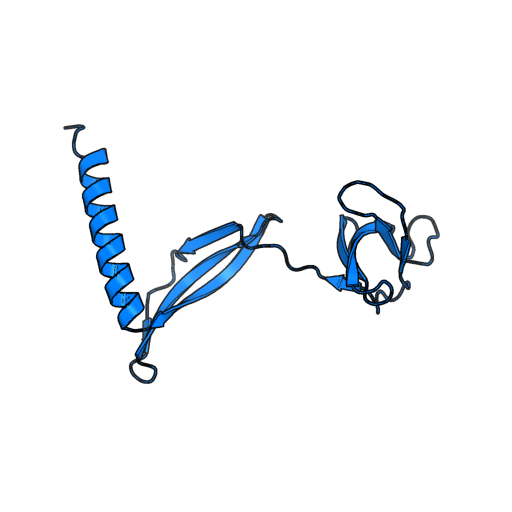
ATOM 785 C C . TYR A 1 108 ? -10.261 -1.644 21.979 1.00 94.88 108 TYR A C 1
ATOM 787 O O . TYR A 1 108 ? -9.845 -0.601 22.486 1.00 94.88 108 TYR A O 1
ATOM 795 N N . ALA A 1 109 ? -10.003 -2.839 22.520 1.00 96.94 109 ALA A N 1
ATOM 796 C CA . ALA A 1 109 ? -9.273 -2.981 23.774 1.00 96.94 109 ALA A CA 1
ATOM 797 C C . ALA A 1 109 ? -7.818 -2.476 23.678 1.00 96.94 109 ALA A C 1
ATOM 799 O O . ALA A 1 109 ? -7.294 -1.925 24.647 1.00 96.94 109 ALA A O 1
ATOM 800 N N . GLN A 1 110 ? -7.146 -2.668 22.537 1.00 97.06 110 GLN A N 1
ATOM 801 C CA . GLN A 1 110 ? -5.790 -2.155 22.306 1.00 97.06 110 GLN A CA 1
ATOM 802 C C . GLN A 1 110 ? -5.763 -0.627 22.202 1.00 97.06 110 GLN A C 1
ATOM 804 O O . GLN A 1 110 ? -4.948 0.004 22.874 1.00 97.06 110 GLN A O 1
ATOM 809 N N . ILE A 1 111 ? -6.676 -0.037 21.427 1.00 95.38 111 ILE A N 1
ATOM 810 C CA . ILE A 1 111 ? -6.787 1.419 21.271 1.00 95.38 111 ILE A CA 1
ATOM 811 C C . ILE A 1 111 ? -7.121 2.076 22.610 1.00 95.38 111 ILE A C 1
ATOM 813 O O . ILE A 1 111 ? -6.471 3.049 22.978 1.00 95.38 111 ILE A O 1
ATOM 817 N N . GLY A 1 112 ? -8.050 1.514 23.390 1.00 96.38 112 GLY A N 1
ATOM 818 C CA . GLY A 1 112 ? -8.377 2.036 24.720 1.00 96.38 112 GLY A CA 1
ATOM 819 C C . GLY A 1 112 ? -7.156 2.111 25.644 1.00 96.38 112 GLY A C 1
ATOM 820 O O . GLY A 1 112 ? -6.954 3.113 26.324 1.00 96.38 112 GLY A O 1
ATOM 821 N N . ARG A 1 113 ? -6.278 1.095 25.618 1.00 96.75 113 ARG A N 1
ATOM 822 C CA . ARG A 1 113 ? -5.015 1.133 26.376 1.00 96.75 113 ARG A CA 1
ATOM 823 C C . ARG A 1 113 ? -4.057 2.209 25.867 1.00 96.75 113 ARG A C 1
ATOM 825 O O . ARG A 1 113 ? -3.439 2.882 26.684 1.00 96.75 113 ARG A O 1
ATOM 832 N N . LEU A 1 114 ? -3.943 2.378 24.548 1.00 96.38 114 LEU A N 1
ATOM 833 C CA . LEU A 1 114 ? -3.097 3.417 23.953 1.00 96.38 114 LEU A CA 1
ATOM 834 C C . LEU A 1 114 ? -3.576 4.826 24.319 1.00 96.38 114 LEU A C 1
ATOM 836 O O . LEU A 1 114 ? -2.743 5.667 24.638 1.00 96.38 114 LEU A O 1
ATOM 840 N N . LEU A 1 115 ? -4.889 5.068 24.329 1.00 96.00 115 LEU A N 1
ATOM 841 C CA . LEU A 1 115 ? -5.463 6.361 24.713 1.00 96.00 115 LEU A CA 1
ATOM 842 C C . LEU A 1 115 ? -5.199 6.686 26.186 1.00 96.00 115 LEU A C 1
ATOM 844 O O . LEU A 1 115 ? -4.712 7.770 26.481 1.00 96.00 115 LEU A O 1
ATOM 848 N N . VAL A 1 116 ? -5.387 5.721 27.091 1.00 95.94 116 VAL A N 1
ATOM 849 C CA . VAL A 1 116 ? -5.029 5.899 28.511 1.00 95.94 116 VAL A CA 1
ATOM 850 C C . VAL A 1 116 ? -3.533 6.192 28.680 1.00 95.94 116 VAL A C 1
ATOM 852 O O . VAL A 1 116 ? -3.144 7.015 29.507 1.00 95.94 116 VAL A O 1
ATOM 855 N N . SER A 1 117 ? -2.662 5.522 27.918 1.00 95.00 117 SER A N 1
ATOM 856 C CA . SER A 1 117 ? -1.223 5.815 27.924 1.00 95.00 117 SER A CA 1
ATOM 857 C C . SER A 1 117 ? -0.902 7.205 27.368 1.00 95.00 117 SER A C 1
ATOM 859 O O . SER A 1 117 ? -0.020 7.872 27.905 1.00 95.00 117 SER A O 1
ATOM 861 N N . HIS A 1 118 ? -1.604 7.642 26.322 1.00 92.62 118 HIS A N 1
ATOM 862 C CA . HIS A 1 118 ? -1.450 8.971 25.736 1.00 92.62 118 HIS A CA 1
ATOM 863 C C . HIS A 1 118 ? -1.853 10.066 26.726 1.00 92.62 118 HIS A C 1
ATOM 865 O O . HIS A 1 118 ? -1.050 10.956 26.980 1.00 92.62 118 HIS A O 1
ATOM 871 N N . GLU A 1 119 ? -3.027 9.944 27.351 1.00 93.69 119 GLU A N 1
ATOM 872 C CA . GLU A 1 119 ? -3.526 10.884 28.362 1.00 93.69 119 GLU A CA 1
ATOM 873 C C . GLU A 1 119 ? -2.534 11.067 29.512 1.00 93.69 119 GLU A C 1
ATOM 875 O O . GLU A 1 119 ? -2.249 12.194 29.898 1.00 93.69 119 GLU A O 1
ATOM 880 N N . LYS A 1 120 ? -1.942 9.978 30.018 1.00 92.62 120 LYS A N 1
ATOM 881 C CA . LYS A 1 120 ? -0.896 10.057 31.052 1.00 92.62 120 LYS A CA 1
ATOM 882 C C . LYS A 1 120 ? 0.358 10.781 30.567 1.00 92.62 120 LYS A C 1
ATOM 884 O O . LYS A 1 120 ? 0.945 11.548 31.313 1.00 92.62 120 LYS A O 1
ATOM 889 N N . ALA A 1 121 ? 0.775 10.539 29.326 1.00 91.94 121 ALA A N 1
ATOM 890 C CA . ALA A 1 121 ? 1.965 11.173 28.767 1.00 91.94 121 ALA A CA 1
ATOM 891 C C . ALA A 1 121 ? 1.771 12.676 28.495 1.00 91.94 121 ALA A C 1
ATOM 893 O O . ALA A 1 121 ? 2.746 13.423 28.517 1.00 91.94 121 ALA A O 1
ATOM 894 N N . THR A 1 122 ? 0.540 13.119 28.220 1.00 90.50 122 THR A N 1
ATOM 895 C CA . THR A 1 122 ? 0.224 14.524 27.911 1.00 90.50 122 THR A CA 1
ATOM 896 C C . THR A 1 122 ? -0.392 15.301 29.077 1.00 90.50 122 THR A C 1
ATOM 898 O O . THR A 1 122 ? -0.402 16.526 29.029 1.00 90.50 122 THR A O 1
ATOM 901 N N . GLY A 1 123 ? -0.920 14.614 30.093 1.00 67.25 123 GLY A N 1
ATOM 902 C CA . GLY A 1 123 ? -1.639 15.185 31.238 1.00 67.25 123 GLY A CA 1
ATOM 903 C C . GLY A 1 123 ? -0.780 15.522 32.462 1.00 67.25 123 GLY A C 1
ATOM 904 O O . GLY A 1 123 ? -1.277 16.181 33.363 1.00 67.25 123 GLY A O 1
ATOM 905 N N . ASP A 1 124 ? 0.503 15.145 32.486 1.00 56.41 124 ASP A N 1
ATOM 906 C CA . ASP A 1 124 ? 1.461 15.518 33.549 1.00 56.41 124 ASP A CA 1
ATOM 907 C C . ASP A 1 124 ? 2.116 16.910 33.317 1.00 56.41 124 ASP A C 1
ATOM 909 O O . ASP A 1 124 ? 3.190 17.201 33.846 1.00 56.41 124 ASP A O 1
ATOM 913 N N . LEU A 1 125 ? 1.504 17.775 32.494 1.00 53.09 125 LEU A N 1
ATOM 914 C CA . LEU A 1 125 ? 1.975 19.141 32.196 1.00 53.09 125 LEU A CA 1
ATOM 915 C C . LEU A 1 125 ? 1.095 20.261 32.792 1.00 53.09 125 LEU A C 1
ATOM 917 O O . LEU A 1 125 ? 1.290 21.421 32.425 1.00 53.09 125 LEU A O 1
ATOM 921 N N . GLU A 1 126 ? 0.162 19.945 33.696 1.00 40.41 126 GLU A N 1
ATOM 922 C CA . GLU A 1 126 ? -0.599 20.951 34.466 1.00 40.41 126 GLU A CA 1
ATOM 923 C C . GLU A 1 126 ? -0.006 21.229 35.855 1.00 40.41 126 GLU A C 1
ATOM 925 O O . GLU A 1 126 ? 0.296 20.264 36.595 1.00 40.41 126 GLU A O 1
#